Protein AF-A0A926JMK1-F1 (afdb_monomer_lite)

Foldseek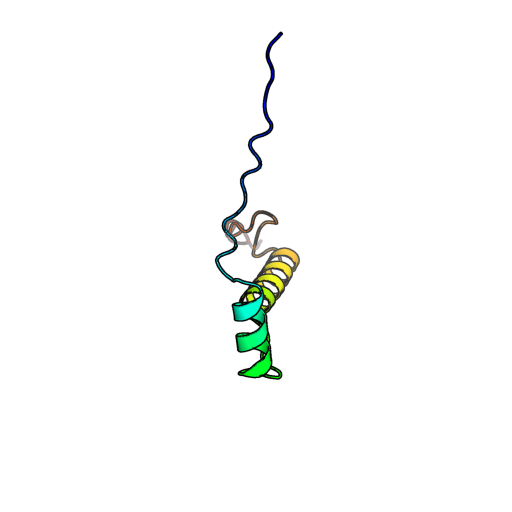 3Di:
DDDDDDPPPPPPPPADPVNVVVCCVVPPPDDPPVVVVVVVQVVCCVVVQAPPVGHGDPPPPPPDD

Sequence (65 aa):
MSSQTPRRRHARRYVSQTTEDIVRHCYPGMVPSRIIERAVREMAIREGRLTPDGQPRPHTPRRTP

pLDDT: mean 71.73, std 14.05, range [39.81, 89.56]

Secondary structure (DSSP, 8-state):
--------------S-HHHHHHHHHHSTTPPPHHHHHHHHHHHHHHTTSB-TTSPBPP-------

Structure (mmCIF, N/CA/C/O backbone):
data_AF-A0A926JMK1-F1
#
_entry.id   AF-A0A926JMK1-F1
#
loop_
_atom_site.group_PDB
_atom_site.id
_atom_site.type_symbol
_atom_site.label_atom_id
_atom_site.label_alt_id
_atom_site.label_comp_id
_atom_site.label_asym_id
_atom_site.label_entity_id
_atom_site.label_seq_id
_atom_site.pdbx_PDB_ins_code
_atom_site.Cartn_x
_atom_site.Cartn_y
_atom_site.Cartn_z
_atom_site.occupancy
_atom_site.B_iso_or_equiv
_atom_site.auth_seq_id
_atom_site.auth_comp_id
_atom_site.auth_asym_id
_atom_site.auth_atom_id
_atom_site.pdbx_PDB_model_num
ATOM 1 N N . MET A 1 1 ? 12.307 41.450 11.555 1.00 39.81 1 MET A N 1
ATOM 2 C CA . MET A 1 1 ? 11.525 40.712 10.539 1.00 39.81 1 MET A CA 1
ATOM 3 C C . MET A 1 1 ? 12.061 39.291 10.486 1.00 39.81 1 MET A C 1
ATOM 5 O O . MET A 1 1 ? 13.115 39.072 9.909 1.00 39.81 1 MET A O 1
ATOM 9 N N . SER A 1 2 ? 11.414 38.357 11.183 1.00 41.25 2 SER A N 1
ATOM 10 C CA . SER A 1 2 ? 11.885 36.971 11.303 1.00 41.25 2 SER A CA 1
ATOM 11 C C . SER A 1 2 ? 11.263 36.122 10.196 1.00 41.25 2 SER A C 1
ATOM 13 O O . SER A 1 2 ? 10.077 35.809 10.243 1.00 41.25 2 SER A O 1
ATOM 15 N N . SER A 1 3 ? 12.042 35.777 9.175 1.00 44.00 3 SER A N 1
ATOM 16 C CA . SER A 1 3 ? 11.633 34.901 8.074 1.00 44.00 3 SER A CA 1
ATOM 17 C C . SER A 1 3 ? 11.720 33.435 8.511 1.00 44.00 3 SER A C 1
ATOM 19 O O . SER A 1 3 ? 12.768 32.797 8.447 1.00 44.00 3 SER A O 1
ATOM 21 N N . GLN A 1 4 ? 10.596 32.893 8.977 1.00 47.47 4 GLN A N 1
ATOM 22 C CA . GLN A 1 4 ? 10.439 31.474 9.281 1.00 47.47 4 GLN A CA 1
ATOM 23 C C . GLN A 1 4 ? 10.277 30.701 7.962 1.00 47.47 4 GLN A C 1
ATOM 25 O O . GLN A 1 4 ? 9.193 30.632 7.387 1.00 47.47 4 GLN A O 1
ATOM 30 N N . THR A 1 5 ? 11.367 30.144 7.433 1.00 56.72 5 THR A N 1
ATOM 31 C CA . THR A 1 5 ? 11.318 29.250 6.269 1.00 56.72 5 THR A CA 1
ATOM 32 C C . THR A 1 5 ? 10.600 27.948 6.650 1.00 56.72 5 THR A C 1
ATOM 34 O O . THR A 1 5 ? 10.990 27.295 7.624 1.00 56.72 5 THR A O 1
ATOM 37 N N . PRO A 1 6 ? 9.567 27.508 5.907 1.00 48.81 6 PRO A N 1
ATOM 38 C CA . PRO A 1 6 ? 8.907 26.244 6.198 1.00 48.81 6 PRO A CA 1
ATOM 39 C C . PRO A 1 6 ? 9.861 25.088 5.876 1.00 48.81 6 PRO A C 1
ATOM 41 O O . PRO A 1 6 ? 10.170 24.819 4.714 1.00 48.81 6 PRO A O 1
ATOM 44 N N . ARG A 1 7 ? 10.327 24.369 6.909 1.00 49.78 7 ARG A N 1
ATOM 45 C CA . ARG A 1 7 ? 11.046 23.093 6.754 1.00 49.78 7 ARG A CA 1
ATOM 46 C C . ARG A 1 7 ? 10.079 22.057 6.178 1.00 49.78 7 ARG A C 1
ATOM 48 O O . ARG A 1 7 ? 9.487 21.270 6.916 1.00 49.78 7 ARG A O 1
ATOM 55 N N . ARG A 1 8 ? 9.931 22.026 4.851 1.00 52.44 8 ARG A N 1
ATOM 56 C CA . ARG A 1 8 ? 9.370 20.873 4.141 1.00 52.44 8 ARG A CA 1
ATOM 57 C C . ARG A 1 8 ? 10.281 19.685 4.427 1.00 52.44 8 ARG A C 1
ATOM 59 O O . ARG A 1 8 ? 11.340 19.536 3.822 1.00 52.44 8 ARG A O 1
ATOM 66 N N . ARG A 1 9 ? 9.885 18.841 5.381 1.00 53.31 9 ARG A N 1
ATOM 67 C CA . ARG A 1 9 ? 10.430 17.491 5.517 1.00 53.31 9 ARG A CA 1
ATOM 68 C C . ARG A 1 9 ? 10.053 16.749 4.237 1.00 53.31 9 ARG A C 1
ATOM 70 O O . ARG A 1 9 ? 8.971 16.178 4.151 1.00 53.31 9 ARG A O 1
ATOM 77 N N . HIS A 1 10 ? 10.914 16.801 3.224 1.00 52.78 10 HIS A N 1
ATOM 78 C CA . HIS A 1 10 ? 10.857 15.855 2.121 1.00 52.78 10 HIS A CA 1
ATOM 79 C C . HIS A 1 10 ? 11.045 14.476 2.746 1.00 52.78 10 HIS A C 1
ATOM 81 O O . HIS A 1 10 ? 12.161 14.089 3.093 1.00 52.78 10 HIS A O 1
ATOM 87 N N . ALA A 1 11 ? 9.939 13.764 2.968 1.00 51.94 11 ALA A N 1
ATOM 88 C CA . ALA A 1 11 ? 9.989 12.341 3.238 1.00 51.94 11 ALA A CA 1
ATOM 89 C C . ALA A 1 11 ? 10.837 11.741 2.115 1.00 51.94 11 ALA A C 1
ATOM 91 O O . ALA A 1 11 ? 10.501 11.905 0.939 1.00 51.94 11 ALA A O 1
ATOM 92 N N . ARG A 1 12 ? 11.994 11.170 2.469 1.00 52.41 12 ARG A N 1
ATOM 93 C CA . ARG A 1 12 ? 12.904 10.558 1.502 1.00 52.41 12 ARG A CA 1
ATOM 94 C C . ARG A 1 12 ? 12.092 9.521 0.733 1.00 52.41 12 ARG A C 1
ATOM 96 O O . ARG A 1 12 ? 11.724 8.488 1.284 1.00 52.41 12 ARG A O 1
ATOM 103 N N . ARG A 1 13 ? 11.749 9.826 -0.519 1.00 58.62 13 ARG A N 1
ATOM 104 C CA . ARG A 1 13 ? 11.186 8.841 -1.437 1.00 58.62 13 ARG A CA 1
ATOM 105 C C . ARG A 1 13 ? 12.328 7.887 -1.755 1.00 58.62 13 ARG A C 1
ATOM 107 O O . ARG A 1 13 ? 13.182 8.199 -2.571 1.00 58.62 13 ARG A O 1
ATOM 114 N N . TYR A 1 14 ? 12.358 6.754 -1.062 1.00 58.09 14 TYR A N 1
ATOM 115 C CA . TYR A 1 14 ? 13.338 5.685 -1.283 1.00 58.09 14 TYR A CA 1
ATOM 116 C C . TYR A 1 14 ? 13.155 4.969 -2.627 1.00 58.09 14 TYR A C 1
ATOM 118 O O . TYR A 1 14 ? 13.937 4.091 -2.968 1.00 58.09 14 TYR A O 1
ATOM 126 N N . VAL A 1 15 ? 12.127 5.338 -3.391 1.00 66.12 15 VAL A N 1
ATOM 127 C CA . VAL A 1 15 ? 11.809 4.744 -4.683 1.00 66.12 15 VAL A CA 1
ATOM 128 C C . VAL A 1 15 ? 11.755 5.867 -5.711 1.00 66.12 15 VAL A C 1
ATOM 130 O O . VAL A 1 15 ? 10.963 6.804 -5.577 1.00 66.12 15 VAL A O 1
ATOM 133 N N . SER A 1 16 ? 12.647 5.797 -6.698 1.00 79.44 16 SER A N 1
ATOM 134 C CA . SER A 1 16 ? 12.630 6.692 -7.855 1.00 79.44 16 SER A CA 1
ATOM 135 C C . SER A 1 16 ? 11.476 6.323 -8.792 1.00 79.44 16 SER A C 1
ATOM 137 O O . SER A 1 16 ? 11.009 5.184 -8.774 1.00 79.44 16 SER A O 1
ATOM 139 N N . GLN A 1 17 ? 11.042 7.260 -9.638 1.00 77.06 17 GLN A N 1
ATOM 140 C CA . GLN A 1 17 ? 10.046 6.990 -10.686 1.00 77.06 17 GLN A CA 1
ATOM 141 C C . GLN A 1 17 ? 10.464 5.775 -11.539 1.00 77.06 17 GLN A C 1
ATOM 143 O O . GLN A 1 17 ? 9.692 4.839 -11.708 1.00 77.06 17 GLN A O 1
ATOM 148 N N . THR A 1 18 ? 11.734 5.733 -11.955 1.00 81.94 18 THR A N 1
ATOM 149 C CA . THR A 1 18 ? 12.337 4.625 -12.711 1.00 81.94 18 THR A CA 1
ATOM 150 C C . THR A 1 18 ? 12.243 3.293 -11.971 1.00 81.94 18 THR A C 1
ATOM 152 O O . THR A 1 18 ? 11.949 2.266 -12.572 1.00 81.94 18 THR A O 1
ATOM 155 N N . THR A 1 19 ? 12.457 3.293 -10.654 1.00 79.44 19 THR A N 1
ATOM 156 C CA . THR A 1 19 ? 12.323 2.085 -9.832 1.00 79.44 19 THR A CA 1
ATOM 157 C C . THR A 1 19 ? 10.869 1.614 -9.768 1.00 79.44 19 THR A C 1
ATOM 159 O O . THR A 1 19 ? 10.630 0.414 -9.867 1.00 79.44 19 THR A O 1
ATOM 162 N N . GLU A 1 20 ? 9.894 2.525 -9.639 1.00 76.12 20 GLU A N 1
ATOM 163 C CA . GLU A 1 20 ? 8.471 2.152 -9.688 1.00 76.12 20 GLU A CA 1
ATOM 164 C C . GLU A 1 20 ? 8.093 1.541 -11.047 1.00 76.12 20 GLU A C 1
ATOM 166 O O . GLU A 1 20 ? 7.354 0.554 -11.080 1.00 76.12 20 GLU A O 1
ATOM 171 N N . ASP A 1 21 ? 8.622 2.070 -12.153 1.00 82.50 21 ASP A N 1
ATOM 172 C CA . ASP A 1 21 ? 8.341 1.554 -13.496 1.00 82.50 21 ASP A CA 1
ATOM 173 C C . ASP A 1 21 ? 8.988 0.183 -13.750 1.00 82.50 21 ASP A C 1
ATOM 175 O O . ASP A 1 21 ? 8.321 -0.707 -14.281 1.00 82.50 21 ASP A O 1
ATOM 179 N N . ILE A 1 22 ? 10.230 -0.038 -13.295 1.00 83.19 22 ILE A N 1
ATOM 180 C CA . ILE A 1 22 ? 10.886 -1.359 -13.345 1.00 83.19 22 ILE A CA 1
ATOM 181 C C . ILE A 1 22 ? 10.061 -2.385 -12.569 1.00 83.19 22 ILE A C 1
ATOM 183 O O . ILE A 1 22 ? 9.754 -3.451 -13.093 1.00 83.19 22 ILE A O 1
ATOM 187 N N . VAL A 1 23 ? 9.656 -2.062 -11.338 1.00 80.56 23 VAL A N 1
ATOM 188 C CA . VAL A 1 23 ? 8.864 -2.984 -10.513 1.00 80.56 23 VAL A CA 1
ATOM 189 C C . VAL A 1 23 ? 7.526 -3.299 -11.185 1.00 80.56 23 VAL A C 1
ATOM 191 O O . VAL A 1 23 ? 7.131 -4.461 -11.232 1.00 80.56 23 VAL A O 1
ATOM 194 N N . ARG A 1 24 ? 6.846 -2.298 -11.760 1.00 79.31 24 ARG A N 1
ATOM 195 C CA . ARG A 1 24 ? 5.580 -2.509 -12.480 1.00 79.31 24 ARG A CA 1
ATOM 196 C C . ARG A 1 24 ? 5.758 -3.408 -13.707 1.00 79.31 24 ARG A C 1
ATOM 198 O O . ARG A 1 24 ? 4.882 -4.222 -13.983 1.00 79.31 24 ARG A O 1
ATOM 205 N N . HIS A 1 25 ? 6.863 -3.255 -14.434 1.00 85.00 25 HIS A N 1
ATOM 206 C CA . HIS A 1 25 ? 7.147 -4.038 -15.634 1.00 85.00 25 HIS A CA 1
ATOM 207 C C . HIS A 1 25 ? 7.578 -5.475 -15.315 1.00 85.00 25 HIS A C 1
ATOM 209 O O . HIS A 1 25 ? 7.118 -6.409 -15.963 1.00 85.00 25 HIS A O 1
ATOM 215 N N . CYS A 1 26 ? 8.433 -5.662 -14.306 1.00 83.38 26 CYS A N 1
ATOM 216 C CA . CYS A 1 26 ? 8.957 -6.974 -13.924 1.00 83.38 26 CYS A CA 1
ATOM 217 C C . CYS A 1 26 ? 7.944 -7.833 -13.158 1.00 83.38 26 CYS A C 1
ATOM 219 O O . CYS A 1 26 ? 8.038 -9.058 -13.194 1.00 83.38 26 CYS A O 1
ATOM 221 N N . TYR A 1 27 ? 6.983 -7.211 -12.471 1.00 80.50 27 TYR A N 1
ATOM 222 C CA . TYR A 1 27 ? 6.008 -7.905 -11.628 1.00 80.50 27 TYR A CA 1
ATOM 223 C C . TYR A 1 27 ? 4.564 -7.536 -12.004 1.00 80.50 27 TYR A C 1
ATOM 225 O O . TYR A 1 27 ? 3.819 -6.994 -11.178 1.00 80.50 27 TYR A O 1
ATOM 233 N N . PRO A 1 28 ? 4.136 -7.809 -13.251 1.00 77.38 28 PRO A N 1
ATOM 234 C CA . PRO A 1 28 ? 2.783 -7.502 -13.687 1.00 77.38 28 PRO A CA 1
ATOM 235 C C . PRO A 1 28 ? 1.768 -8.311 -12.870 1.00 77.38 28 PRO A C 1
ATOM 237 O O . PRO A 1 28 ? 1.941 -9.502 -12.625 1.00 77.38 28 PRO A O 1
ATOM 240 N N . GLY A 1 29 ? 0.706 -7.645 -12.416 1.00 78.44 29 GLY A N 1
ATOM 241 C CA . GLY A 1 29 ? -0.341 -8.263 -11.596 1.00 78.44 29 GLY A CA 1
ATOM 242 C C . GLY A 1 29 ? 0.015 -8.453 -10.117 1.00 78.44 29 GLY A C 1
ATOM 243 O O . GLY A 1 29 ? -0.864 -8.818 -9.338 1.00 78.44 29 GLY A O 1
ATOM 244 N N . MET A 1 30 ? 1.250 -8.160 -9.689 1.00 79.56 30 MET A N 1
ATOM 245 C CA . MET A 1 30 ? 1.581 -8.142 -8.263 1.00 79.56 30 MET A CA 1
ATOM 246 C C . MET A 1 30 ? 1.169 -6.822 -7.616 1.00 79.56 30 MET A C 1
ATOM 248 O O . MET A 1 30 ? 1.428 -5.730 -8.125 1.00 79.56 30 MET A O 1
ATOM 252 N N . VAL A 1 31 ? 0.553 -6.927 -6.442 1.00 77.44 31 VAL A N 1
ATOM 253 C CA . VAL A 1 31 ? 0.176 -5.772 -5.627 1.00 77.44 31 VAL A CA 1
ATOM 254 C C . VAL A 1 31 ? 1.371 -5.379 -4.7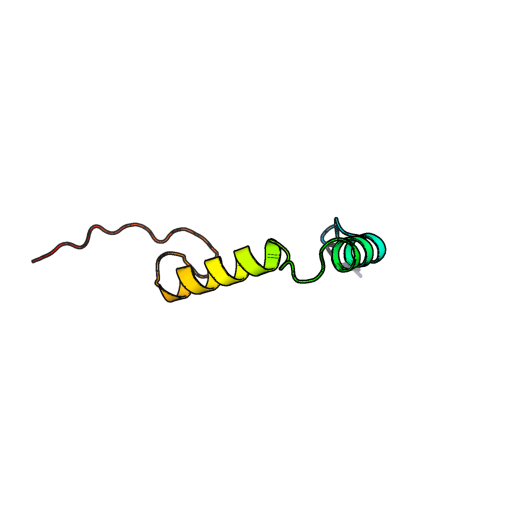51 1.00 77.44 31 VAL A C 1
ATOM 256 O O . VAL A 1 31 ? 1.869 -6.223 -4.004 1.00 77.44 31 VAL A O 1
ATOM 259 N N . PRO A 1 32 ? 1.838 -4.115 -4.783 1.00 78.38 32 PRO A N 1
ATOM 260 C CA . PRO A 1 32 ? 2.930 -3.676 -3.919 1.00 78.38 32 PRO A CA 1
ATOM 261 C C . PRO A 1 32 ? 2.605 -3.896 -2.437 1.00 78.38 32 PRO A C 1
ATOM 263 O O . PRO A 1 32 ? 1.497 -3.577 -1.997 1.00 78.38 32 PRO A O 1
ATOM 266 N N . SER A 1 33 ? 3.585 -4.353 -1.652 1.00 77.88 33 SER A N 1
ATOM 267 C CA . SER A 1 33 ? 3.413 -4.672 -0.222 1.00 77.88 33 SER A CA 1
ATOM 268 C C . SER A 1 33 ? 2.755 -3.541 0.571 1.00 77.88 33 SER A C 1
ATOM 270 O O . SER A 1 33 ? 1.822 -3.789 1.327 1.00 77.88 33 SER A O 1
ATOM 272 N N . ARG A 1 34 ? 3.134 -2.282 0.303 1.00 78.00 34 ARG A N 1
ATOM 273 C CA . ARG A 1 34 ? 2.545 -1.083 0.932 1.00 78.00 34 ARG A CA 1
ATOM 274 C C . ARG A 1 34 ? 1.017 -1.005 0.819 1.00 78.00 34 ARG A C 1
ATOM 276 O O . ARG A 1 34 ? 0.358 -0.454 1.695 1.00 78.00 34 ARG A O 1
ATOM 283 N N . ILE A 1 35 ? 0.447 -1.515 -0.274 1.00 81.75 35 ILE A N 1
ATOM 284 C CA . ILE A 1 35 ? -1.002 -1.513 -0.510 1.00 81.75 35 ILE A CA 1
ATOM 285 C C . ILE A 1 35 ? -1.666 -2.616 0.316 1.00 81.75 35 ILE A C 1
ATOM 287 O O . ILE A 1 35 ? -2.687 -2.366 0.952 1.00 81.75 35 ILE A O 1
ATOM 291 N N . ILE A 1 36 ? -1.054 -3.803 0.358 1.00 80.62 36 ILE A N 1
ATOM 292 C CA . ILE A 1 36 ? -1.520 -4.932 1.172 1.00 80.62 36 ILE A CA 1
ATOM 293 C C . ILE A 1 36 ? -1.483 -4.554 2.659 1.00 80.62 36 ILE A C 1
ATOM 295 O O . ILE A 1 36 ? -2.484 -4.695 3.355 1.00 80.62 36 ILE A O 1
ATOM 299 N N . GLU A 1 37 ? -0.367 -3.997 3.133 1.00 85.00 37 GLU A N 1
ATOM 300 C CA . GLU A 1 37 ? -0.199 -3.532 4.515 1.00 85.00 37 GLU A CA 1
ATOM 301 C C . GLU A 1 37 ? -1.261 -2.502 4.909 1.00 85.00 37 GLU A C 1
ATOM 303 O O . GLU A 1 37 ? -1.843 -2.580 5.994 1.00 85.00 37 GLU A O 1
ATOM 308 N N . ARG A 1 38 ? -1.552 -1.552 4.014 1.00 85.06 38 ARG A N 1
ATOM 309 C CA . ARG A 1 38 ? -2.593 -0.550 4.236 1.00 85.06 38 ARG A CA 1
ATOM 310 C C . ARG A 1 38 ? -3.977 -1.189 4.347 1.00 85.06 38 ARG A C 1
ATOM 312 O O . ARG A 1 38 ? -4.697 -0.876 5.291 1.00 85.06 38 ARG A O 1
ATOM 319 N N . ALA A 1 39 ? -4.330 -2.090 3.433 1.00 88.19 39 ALA A N 1
ATOM 320 C CA . ALA A 1 39 ? -5.619 -2.776 3.462 1.00 88.19 39 ALA A CA 1
ATOM 321 C C . ALA A 1 39 ? -5.794 -3.601 4.749 1.00 88.19 39 ALA A C 1
ATOM 323 O O . ALA A 1 39 ? -6.829 -3.517 5.409 1.00 88.19 39 ALA A O 1
ATOM 324 N N . VAL A 1 40 ? -4.759 -4.343 5.160 1.00 89.06 40 VAL A N 1
ATOM 325 C CA . VAL A 1 40 ? -4.766 -5.116 6.412 1.00 89.06 40 VAL A CA 1
ATOM 326 C C . VAL A 1 40 ? -4.922 -4.203 7.630 1.00 89.06 40 VAL A C 1
ATOM 328 O O . VAL A 1 40 ? -5.722 -4.497 8.520 1.00 89.06 40 VAL A O 1
ATOM 331 N N . ARG A 1 41 ? -4.217 -3.065 7.663 1.00 87.75 41 ARG A N 1
ATOM 332 C CA . ARG A 1 41 ? -4.352 -2.068 8.734 1.00 87.75 41 ARG A CA 1
ATOM 333 C C . ARG A 1 41 ? -5.773 -1.502 8.806 1.00 87.75 41 ARG A C 1
ATOM 335 O O . ARG A 1 41 ? -6.333 -1.436 9.896 1.00 87.75 41 ARG A O 1
ATOM 342 N N . GLU A 1 42 ? -6.359 -1.109 7.678 1.00 89.56 42 GLU A N 1
ATOM 343 C CA . GLU A 1 42 ? -7.726 -0.572 7.623 1.00 89.56 42 GLU A CA 1
ATOM 344 C C . GLU A 1 42 ? -8.758 -1.605 8.110 1.00 89.56 42 GLU A C 1
ATOM 346 O O . GLU A 1 42 ? -9.634 -1.270 8.913 1.00 89.56 42 GL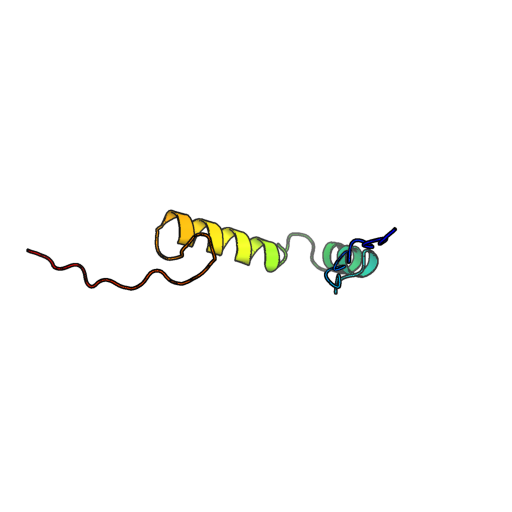U A O 1
ATOM 351 N N . MET A 1 43 ? -8.608 -2.877 7.721 1.00 89.00 43 MET A N 1
ATOM 352 C CA . MET A 1 43 ? -9.446 -3.966 8.237 1.00 89.00 43 MET A CA 1
ATOM 353 C C . MET A 1 43 ? -9.316 -4.121 9.755 1.00 89.00 43 MET A C 1
ATOM 355 O O . MET A 1 43 ? -10.325 -4.184 10.453 1.00 89.00 43 MET A O 1
ATOM 359 N N . ALA A 1 44 ? -8.095 -4.122 10.287 1.00 85.69 44 ALA A N 1
ATOM 360 C CA . ALA A 1 44 ? -7.863 -4.266 11.719 1.00 85.69 44 ALA A CA 1
ATOM 361 C C . ALA A 1 44 ? -8.385 -3.075 12.545 1.00 85.69 44 ALA A C 1
ATOM 363 O O . ALA A 1 44 ? -8.838 -3.271 13.674 1.00 85.69 44 ALA A O 1
ATOM 364 N N . ILE A 1 45 ? -8.358 -1.853 12.000 1.00 86.62 45 ILE A N 1
ATOM 365 C CA . ILE A 1 45 ? -8.981 -0.675 12.629 1.00 86.62 45 ILE A CA 1
ATOM 366 C C . ILE A 1 45 ? -10.502 -0.840 12.665 1.00 86.62 45 ILE A C 1
ATOM 368 O O . ILE A 1 45 ? -11.118 -0.627 13.709 1.00 86.62 45 ILE A O 1
ATOM 372 N N . ARG A 1 46 ? -11.106 -1.261 11.546 1.00 87.56 46 ARG A N 1
ATOM 373 C CA . ARG A 1 46 ? -12.552 -1.508 11.447 1.00 87.56 46 ARG A CA 1
ATOM 374 C C . ARG A 1 46 ? -13.018 -2.590 12.420 1.00 87.56 46 ARG A C 1
ATOM 376 O O . ARG A 1 46 ? -14.071 -2.450 13.028 1.00 87.56 46 ARG A O 1
ATOM 383 N N . GLU A 1 47 ? -12.223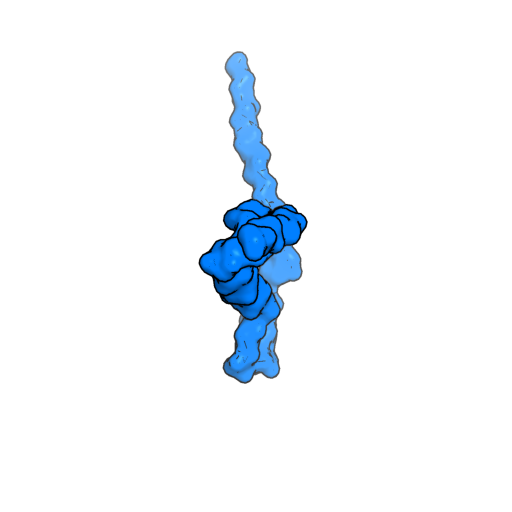 -3.639 12.597 1.00 88.75 47 GLU A N 1
ATOM 384 C CA . GLU A 1 47 ? -12.479 -4.712 13.567 1.00 88.75 47 GLU A CA 1
ATOM 385 C C . GLU A 1 47 ? -12.148 -4.319 15.016 1.00 88.75 47 GLU A C 1
ATOM 387 O O . GLU A 1 47 ? -12.301 -5.129 15.929 1.00 88.75 47 GLU A O 1
ATOM 392 N N . GLY A 1 48 ? -11.666 -3.095 15.252 1.00 85.31 48 GLY A N 1
ATOM 393 C CA . GLY A 1 48 ? -11.302 -2.614 16.582 1.00 85.31 48 GLY A CA 1
ATOM 394 C C . GLY A 1 48 ? -10.070 -3.298 17.182 1.00 85.31 48 GLY A C 1
ATOM 395 O O . GLY A 1 48 ? -9.819 -3.142 18.372 1.00 85.31 48 GLY A O 1
ATOM 396 N N . ARG A 1 49 ? -9.284 -4.034 16.388 1.00 83.06 49 ARG A N 1
ATOM 397 C CA . ARG A 1 49 ? -8.017 -4.655 16.818 1.00 83.06 49 ARG A CA 1
ATOM 398 C C . ARG A 1 49 ? -6.870 -3.646 16.863 1.00 83.06 49 ARG A C 1
ATOM 400 O O . ARG A 1 49 ? -5.957 -3.776 17.675 1.00 83.06 49 ARG A O 1
ATOM 407 N N . LEU A 1 50 ? -6.932 -2.629 16.007 1.00 82.06 50 LEU A N 1
ATOM 408 C CA . LEU A 1 50 ? -5.990 -1.513 15.960 1.00 82.06 50 LEU A CA 1
ATOM 409 C C . LEU A 1 50 ? -6.707 -0.183 16.240 1.00 82.06 50 LEU A C 1
ATOM 411 O O . LEU A 1 50 ? -7.889 -0.005 15.941 1.00 82.06 50 LEU A O 1
ATOM 415 N N . THR A 1 51 ? -5.995 0.768 16.840 1.00 80.94 51 THR A N 1
ATOM 416 C CA . THR A 1 51 ? -6.396 2.177 16.879 1.00 80.94 51 THR A CA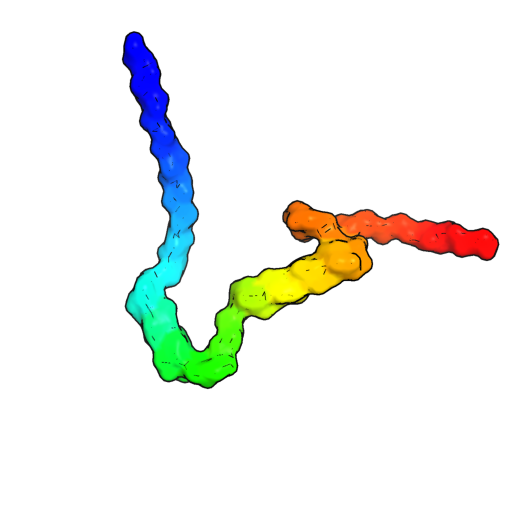 1
ATOM 417 C C . THR A 1 51 ? -6.124 2.836 15.521 1.00 80.94 51 THR A C 1
ATOM 419 O O . THR A 1 51 ? -5.289 2.337 14.761 1.00 80.94 51 THR A O 1
ATOM 422 N N . PRO A 1 52 ? -6.786 3.964 15.194 1.00 76.56 52 PRO A N 1
ATOM 423 C CA . PRO A 1 52 ? -6.522 4.714 13.961 1.00 76.56 52 PRO A CA 1
ATOM 424 C C . PRO A 1 52 ? -5.049 5.117 13.790 1.00 76.56 52 PRO A C 1
ATOM 426 O O . PRO A 1 52 ? -4.526 5.102 12.677 1.00 76.56 52 PRO A O 1
ATOM 429 N N . ASP A 1 53 ? -4.352 5.372 14.899 1.00 79.00 53 ASP A N 1
ATOM 430 C CA . ASP A 1 53 ? -2.916 5.681 14.932 1.00 79.00 53 ASP A CA 1
ATOM 431 C C . ASP A 1 53 ? -2.023 4.449 14.677 1.00 79.00 53 ASP A C 1
ATOM 433 O O . ASP A 1 53 ? -0.803 4.550 14.540 1.00 79.00 53 ASP A O 1
ATOM 437 N N . GLY A 1 54 ? -2.624 3.262 14.564 1.00 66.81 54 GLY A N 1
ATOM 438 C CA . GLY A 1 54 ? -1.940 1.999 14.315 1.00 66.81 54 GLY A CA 1
ATOM 439 C C . GLY A 1 54 ? -1.350 1.348 15.557 1.00 66.81 54 GLY A C 1
ATOM 440 O O . GLY A 1 54 ? -0.489 0.483 15.411 1.00 66.81 54 GLY A O 1
ATOM 441 N N . GLN A 1 55 ? -1.785 1.743 16.755 1.00 73.19 55 GLN A N 1
ATOM 442 C CA . GLN A 1 55 ? -1.422 1.024 17.970 1.00 73.19 55 GLN A CA 1
ATOM 443 C C . GLN A 1 55 ? -2.385 -0.142 18.206 1.00 73.19 55 GLN A C 1
ATOM 445 O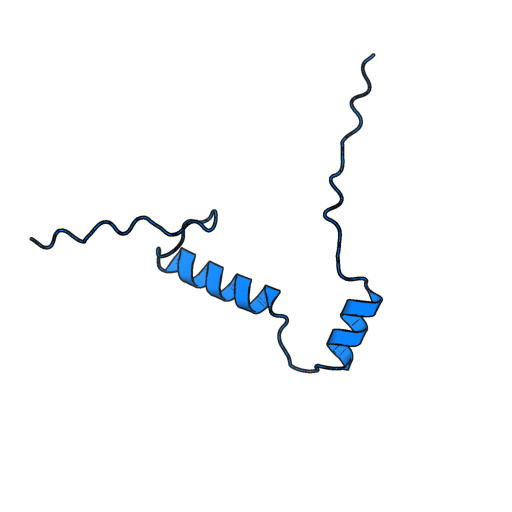 O . GLN A 1 55 ? -3.588 0.007 17.981 1.00 73.19 55 GLN A O 1
ATOM 450 N N . PRO A 1 56 ? -1.899 -1.310 18.659 1.00 72.44 56 PRO A N 1
ATOM 451 C CA . PRO A 1 56 ? -2.769 -2.389 19.112 1.00 72.44 56 PRO A CA 1
ATOM 452 C C . PRO A 1 56 ? -3.731 -1.850 20.166 1.00 72.44 56 PRO A C 1
ATOM 454 O O . PRO A 1 56 ? -3.299 -1.170 21.101 1.00 72.44 56 PRO A O 1
ATOM 457 N N . ARG A 1 57 ? -5.033 -2.129 20.032 1.00 66.38 57 ARG A N 1
ATOM 458 C CA . ARG A 1 57 ? -5.936 -1.809 21.138 1.00 66.38 57 ARG A CA 1
ATOM 459 C C . ARG A 1 57 ? -5.543 -2.665 22.345 1.00 66.38 57 ARG A C 1
ATOM 461 O O . ARG A 1 57 ? -5.250 -3.850 22.162 1.00 66.38 57 ARG A O 1
ATOM 468 N N . PRO A 1 58 ? -5.540 -2.099 23.565 1.00 69.19 58 PRO A N 1
ATOM 469 C CA . PRO A 1 58 ? -5.331 -2.891 24.765 1.00 69.19 58 PRO A CA 1
ATOM 470 C C . PRO A 1 58 ? -6.345 -4.034 24.784 1.00 69.19 58 PRO A C 1
ATOM 472 O O . PRO A 1 58 ? -7.541 -3.806 24.596 1.00 69.19 58 PRO A O 1
ATOM 475 N N . HIS A 1 59 ? -5.869 -5.258 25.002 1.00 61.16 59 HIS A N 1
ATOM 476 C CA . HIS A 1 59 ? -6.745 -6.385 25.277 1.00 61.16 59 HIS A CA 1
ATOM 477 C C . HIS A 1 59 ? -7.352 -6.147 26.664 1.00 61.16 59 HIS A C 1
ATOM 479 O O . HIS A 1 59 ? -6.753 -6.451 27.688 1.00 61.16 59 HIS A O 1
ATOM 485 N N . THR A 1 60 ? -8.528 -5.536 26.743 1.00 62.00 60 THR A N 1
ATOM 486 C CA . THR A 1 60 ? -9.317 -5.642 27.966 1.00 62.00 60 THR A CA 1
ATOM 487 C C . THR A 1 60 ? -9.910 -7.047 27.964 1.00 62.00 60 THR A C 1
ATOM 489 O O . THR A 1 60 ? -10.695 -7.361 27.064 1.00 62.00 60 THR A O 1
ATOM 492 N N . PRO A 1 61 ? -9.526 -7.941 28.898 1.00 56.69 61 PRO A N 1
ATOM 493 C CA . PRO A 1 61 ? -10.190 -9.227 29.005 1.00 56.69 61 PRO A CA 1
ATOM 494 C C . PRO A 1 61 ? -11.673 -8.940 29.212 1.00 56.69 61 PRO A C 1
ATOM 496 O O . PRO A 1 61 ? -12.062 -8.211 30.128 1.00 56.69 61 PRO A O 1
ATOM 499 N N . ARG A 1 62 ? -12.494 -9.449 28.291 1.00 56.75 62 ARG A N 1
ATOM 500 C CA . ARG A 1 62 ? -13.946 -9.352 28.363 1.00 56.75 62 ARG A CA 1
ATOM 501 C C . ARG A 1 62 ? -14.346 -9.987 29.689 1.00 56.75 62 ARG A C 1
ATOM 503 O O . ARG A 1 62 ? -14.286 -11.203 29.824 1.00 56.75 62 ARG A O 1
ATOM 510 N N . ARG A 1 63 ? -14.698 -9.163 30.677 1.00 55.97 63 ARG A N 1
ATOM 511 C CA . ARG A 1 63 ? -15.317 -9.625 31.918 1.00 55.97 63 ARG A CA 1
ATOM 512 C C . ARG A 1 63 ? -16.692 -10.150 31.509 1.00 55.97 63 ARG A C 1
ATOM 514 O O . ARG A 1 63 ? -17.627 -9.375 31.329 1.00 55.97 63 ARG A O 1
ATOM 521 N N . THR A 1 64 ? -16.762 -11.435 31.183 1.00 58.78 64 THR A N 1
ATOM 522 C CA . THR A 1 64 ? -18.029 -12.138 30.998 1.00 58.78 64 THR A CA 1
ATOM 523 C C . THR A 1 64 ? -18.764 -12.145 32.341 1.00 58.78 64 THR A C 1
ATOM 525 O O . THR A 1 64 ? -18.100 -12.384 33.354 1.00 58.78 64 THR A O 1
ATOM 528 N N . PRO A 1 65 ? -20.066 -11.802 32.362 1.00 62.66 65 PRO A N 1
ATOM 529 C CA . PRO A 1 65 ? -20.896 -11.919 33.557 1.00 62.66 65 PRO A CA 1
ATOM 530 C C . PRO A 1 65 ? -21.063 -13.378 33.988 1.00 62.66 65 PRO A C 1
ATOM 532 O O . PRO A 1 65 ? -20.926 -14.271 33.116 1.00 62.66 65 PRO A O 1
#

Radius of gyration: 20.09 Å; chains: 1; bounding box: 34×53×49 Å

=== Feature glossary ===
Legend for the data blocks above and below:

— What the protein is —

Sequence gives the chain of amino acids in standard one-letter code (A=alanine, C=cysteine, …, Y=tyrosine), read N→C. It is the only feature that is directly encoded by the gene; all structural features are derived from the folded form of this sequence.

The annotation block draws on four external resources. InterPro: which protein families and domains the sequence belongs to. GO: standardized terms for what the protein does, what process it participates in, and where in the cell it acts. CATH: which structural fold it has in the CATH hierarchy. Organism: the species of origin.

— Where its atoms are —

Atomic coordinates in PDBx/mmCIF format — the same representation the Protein Data Bank distributes. Each line of the _atom_site loop places one backbone atom in Cartesian space (units: ångströms, origin: arbitrary).

Six rendered views show the 3D structure from the faces of a cube — i.e. along ±x, ±y, ±z. Rendering representation is drawn randomly per protein from cartoon (secondary-structure ribbons), sticks (backbone bonds), or molecular surface; coloring is either N→C rainbow (blue at the N-terminus through red at the C-terminus) or one color per chain.

— Local backbone conformation —

DSSP 8-state secondary structure assigns each residue one of H (α-helix), G (3₁₀-helix), I (π-helix), E (extended β-strand), B (isolated β-bridge), T (hydrogen-bonded turn), S (bend), or '-' (coil). The assignment is computed from backbone hydrogen-bond geometry via the Kabsch–Sander algorithm.

P-SEA three-state annotation labels each residue as helix, strand, or coil based purely on the geometry of the Cα trace. It serves as a fallback when the full backbone (and thus DSSP) is unavailable.

φ (phi) and ψ (psi) are the two rotatable backbone dihedrals per residue: φ is the C(i-1)–N–Cα–C torsion, ψ is the N–Cα–C–N(i+1) torsion, both in degrees on (−180°, 180°]. α-helical residues cluster near (−60°, −45°); β-strand residues near (−120°, +130°). A Ramachandran plot is simply a scatter of (φ, ψ) for every residue.

— Global shape and packing —

Radius of gyration (Rg) is the root-mean-square distance of Cα atoms from their centroid — a single number for overall size and compactness. A globular domain of N residues has Rg ≈ 2.2·N^0.38 Å; an extended or disordered chain has a much larger Rg. The Cα contact count is the number of residue pairs whose Cα atoms are within 8 Å and are more than four positions apart in sequence — a standard proxy for tertiary packing density. The bounding box is the smallest axis-aligned box enclosing all Cα atoms.

Accessible surface area quantifies burial. A residue with SASA near zero is packed into the hydrophobic core; one with SASA >100 Å² sits on the surface. Computed here via the Shrake–Rupley numerical algorithm with a 1.4 Å probe.

The contact map is a binary N×N matrix image: pixel (i, j) is dark where Cα_i and Cα_j are within 8 Å and |i−j|>4. Because the |i−j|>4 filter removes local helical contacts, off-diagonal stripes parallel to the main diagonal indicate parallel β-sheets; stripes perpendicular to it indicate antiparallel β-sheets. The Ramachandran plot scatters every residue's (φ, ψ) pair against the sterically allowed regions. The PAE heatmap renders the predicted-aligned-error matrix.

— Structural neighborhood —

A 3Di character summarizes, for each residue, the relative orientation of the Cα frame of its nearest spatial neighbor. Because it encodes fold topology rather than chemistry, 3Di alignments detect remote structural similarity that sequence alignment misses.

Structural nearest neighbors (via Foldseek easy-search vs the PDB). Reported per hit: target PDB id, E-value, and alignment TM-score. A TM-score above ~0.5 is the conventional threshold for 'same fold'.

— Confidence and disorder —

For AlphaFold models, the B-factor field carries pLDDT — the model's own estimate of local accuracy on a 0–100 scale. Regions with pLDDT<50 should be treated as essentially unmodeled; they often correspond to intrinsically disordered segments.

B-factor (Debye–Waller factor) reflects atomic displacement in the crystal lattice. It is an experimental observable (units Å²), not a prediction; low values mean the atom is pinned down, high values mean it moves or is heterogeneous across the crystal.

Predicted Aligned Error (PAE) is an AlphaFold confidence matrix: entry (i, j) is the expected error in the position of residue j, in ångströms, when the prediction is superimposed on the true structure at residue i. Low PAE within a block of residues means that block is internally rigid and well-predicted; high PAE between two blocks means their relative placement is uncertain even if each block individually is confident.